Protein AF-A0A0K2VG26-F1 (afdb_monomer_lite)

Sequence (83 aa):
KMGTSTSTVSRALKRAGGKSLMRTVRPLLTERQREGRLERAKKILNDIKSSSGRIITFSDEKTFTVDPIFNKQNDRVVSFGDV

Structure (mmCIF, N/CA/C/O backbone):
data_AF-A0A0K2VG26-F1
#
_entry.id   AF-A0A0K2VG26-F1
#
loop_
_atom_site.group_PDB
_atom_site.id
_atom_site.type_symbol
_atom_site.label_atom_id
_atom_site.label_alt_id
_atom_site.label_comp_id
_atom_site.label_asym_id
_atom_site.label_entity_id
_atom_site.label_seq_id
_atom_site.pdbx_PDB_ins_code
_atom_site.Cartn_x
_atom_site.Cartn_y
_atom_site.Cartn_z
_atom_site.occupancy
_atom_site.B_iso_or_equiv
_atom_site.auth_seq_id
_atom_site.auth_comp_id
_atom_site.auth_asym_id
_atom_site.auth_atom_id
_atom_site.pdbx_PDB_model_num
ATOM 1 N N . LYS A 1 1 ? 22.970 -6.958 -28.953 1.00 53.72 1 LYS A N 1
ATOM 2 C CA . LYS A 1 1 ? 23.425 -7.795 -27.813 1.00 53.72 1 LYS A CA 1
ATOM 3 C C . LYS A 1 1 ? 24.777 -7.259 -27.361 1.00 53.72 1 LYS A C 1
ATOM 5 O O . LYS A 1 1 ? 25.660 -7.179 -28.200 1.00 53.72 1 LYS A O 1
ATOM 10 N N . MET A 1 2 ? 24.927 -6.853 -26.097 1.00 61.75 2 MET A N 1
ATOM 11 C CA . MET A 1 2 ? 26.248 -6.537 -25.531 1.00 61.75 2 MET A CA 1
ATOM 12 C C . MET A 1 2 ? 27.084 -7.825 -25.565 1.00 61.75 2 MET A C 1
ATOM 14 O O . MET A 1 2 ? 26.571 -8.861 -25.147 1.00 61.75 2 MET A O 1
ATOM 18 N N . GLY A 1 3 ? 28.309 -7.797 -26.093 1.00 79.62 3 GLY A N 1
ATOM 19 C CA . GLY A 1 3 ? 29.192 -8.967 -26.267 1.00 79.62 3 GLY A CA 1
ATOM 20 C C . GLY A 1 3 ? 29.741 -9.563 -24.963 1.00 79.62 3 GLY A C 1
ATOM 21 O O . GLY A 1 3 ? 30.879 -10.013 -24.915 1.00 79.62 3 GLY A O 1
ATOM 22 N N . THR A 1 4 ? 28.950 -9.543 -23.893 1.00 81.38 4 THR A N 1
ATOM 23 C CA . THR A 1 4 ? 29.362 -9.837 -22.521 1.00 81.38 4 THR A CA 1
ATOM 24 C C . THR A 1 4 ? 28.396 -10.842 -21.907 1.00 81.38 4 THR A C 1
ATOM 26 O O . THR A 1 4 ? 27.180 -10.725 -22.068 1.00 81.38 4 THR A O 1
ATOM 29 N N . SER A 1 5 ? 28.917 -11.829 -21.171 1.00 87.44 5 SER A N 1
ATOM 30 C CA . SER A 1 5 ? 28.064 -12.833 -20.526 1.00 87.44 5 SER A CA 1
ATOM 31 C C . SER A 1 5 ? 27.144 -12.203 -19.468 1.00 87.44 5 SER A C 1
ATOM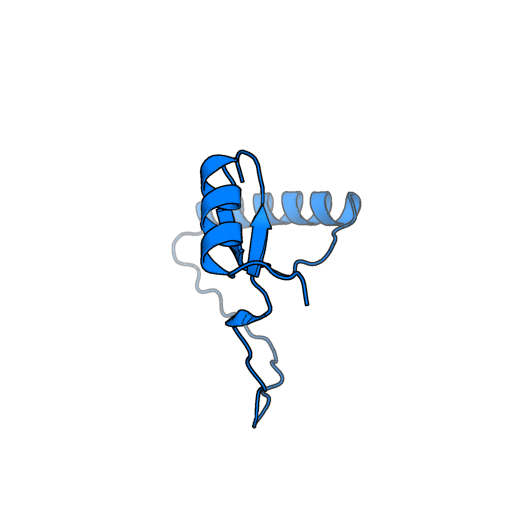 33 O O . SER A 1 5 ? 27.547 -11.303 -18.724 1.00 87.44 5 SER A O 1
ATOM 35 N N . THR A 1 6 ? 25.923 -12.723 -19.337 1.00 84.31 6 THR A N 1
ATOM 36 C CA . THR A 1 6 ? 24.958 -12.310 -18.299 1.00 84.31 6 THR A CA 1
ATOM 37 C C . THR A 1 6 ? 25.532 -12.470 -16.888 1.00 84.31 6 THR A C 1
ATOM 39 O O . THR A 1 6 ? 25.301 -11.632 -16.016 1.00 84.31 6 THR A O 1
ATOM 42 N N . SER A 1 7 ? 26.356 -13.502 -16.676 1.00 88.00 7 SER A N 1
ATOM 43 C CA . SER A 1 7 ? 27.054 -13.754 -15.410 1.00 88.00 7 SER A CA 1
ATOM 44 C C . SER A 1 7 ? 28.069 -12.662 -15.056 1.00 88.00 7 SER A C 1
ATOM 46 O O . SER A 1 7 ? 28.267 -12.354 -13.879 1.00 88.00 7 SER A O 1
ATOM 48 N N . THR A 1 8 ? 28.724 -12.075 -16.062 1.00 90.19 8 THR A N 1
ATOM 49 C CA . THR A 1 8 ? 29.703 -10.999 -15.879 1.00 90.19 8 THR A CA 1
ATOM 50 C C . THR A 1 8 ? 28.982 -9.728 -15.449 1.00 90.19 8 THR A C 1
ATOM 52 O O . THR A 1 8 ? 29.364 -9.113 -14.456 1.00 90.19 8 THR A O 1
ATOM 55 N N . VAL A 1 9 ? 27.875 -9.401 -16.123 1.00 86.88 9 VAL A N 1
ATOM 56 C CA . VAL A 1 9 ? 27.022 -8.256 -15.779 1.00 86.88 9 VAL A CA 1
ATOM 57 C C . VAL A 1 9 ? 26.435 -8.418 -14.372 1.00 86.88 9 VAL A C 1
ATOM 59 O O . VAL A 1 9 ? 26.552 -7.514 -13.553 1.00 86.88 9 VAL A O 1
ATOM 62 N N . SER A 1 10 ? 25.889 -9.591 -14.034 1.00 86.25 10 SER A N 1
ATOM 63 C CA . SER A 1 10 ? 25.326 -9.856 -12.699 1.00 86.25 10 SER A CA 1
ATOM 64 C C . SER A 1 10 ? 26.358 -9.698 -11.574 1.00 86.25 10 SER A C 1
ATOM 66 O O . SER A 1 10 ? 26.062 -9.096 -10.541 1.00 86.25 10 SER A O 1
ATOM 68 N N . ARG A 1 11 ? 27.589 -10.191 -11.773 1.00 89.44 11 ARG A N 1
ATOM 69 C CA . ARG A 1 11 ? 28.680 -10.039 -10.796 1.00 89.44 11 ARG A CA 1
ATOM 70 C C . ARG A 1 11 ? 29.097 -8.583 -10.617 1.00 89.44 11 ARG A C 1
ATOM 72 O O . ARG A 1 11 ? 29.298 -8.164 -9.481 1.00 89.44 11 ARG A O 1
ATOM 79 N N . ALA A 1 12 ? 29.197 -7.821 -11.705 1.00 90.00 12 ALA A N 1
ATOM 80 C CA . ALA A 1 12 ? 29.513 -6.397 -11.640 1.00 90.00 12 ALA A CA 1
ATOM 81 C C . ALA A 1 12 ? 28.430 -5.614 -10.879 1.00 90.00 12 ALA A C 1
ATOM 83 O O . ALA A 1 12 ? 28.754 -4.861 -9.965 1.00 90.00 12 ALA A O 1
ATOM 84 N N . LEU A 1 13 ? 27.149 -5.872 -11.176 1.00 89.06 13 LEU A N 1
ATOM 85 C CA . LEU A 1 13 ? 26.017 -5.239 -10.490 1.00 89.06 13 LEU A CA 1
ATOM 86 C C . LEU A 1 13 ? 26.020 -5.529 -8.986 1.00 89.06 13 LEU A C 1
ATOM 88 O O . LEU A 1 13 ? 25.870 -4.607 -8.192 1.00 89.06 13 LEU A O 1
ATOM 92 N N . LYS A 1 14 ? 26.254 -6.785 -8.584 1.00 88.38 14 LYS A N 1
ATOM 93 C CA . LYS A 1 14 ? 26.352 -7.154 -7.162 1.00 88.38 14 LYS A CA 1
ATOM 94 C C . LYS A 1 14 ? 27.525 -6.471 -6.459 1.00 88.38 14 LYS A C 1
ATOM 96 O O . LYS A 1 14 ? 27.355 -5.997 -5.343 1.00 88.38 14 LYS A O 1
ATOM 101 N N . ARG A 1 15 ? 28.701 -6.401 -7.099 1.00 91.06 15 ARG A N 1
ATOM 102 C CA . ARG A 1 15 ? 29.878 -5.705 -6.540 1.00 91.06 15 ARG A CA 1
ATOM 103 C C . ARG A 1 15 ? 29.625 -4.213 -6.337 1.00 91.06 15 ARG A C 1
ATOM 105 O O . ARG A 1 15 ? 30.104 -3.657 -5.361 1.00 91.06 15 ARG A O 1
ATOM 112 N N . ALA A 1 16 ? 28.847 -3.596 -7.221 1.00 89.12 16 ALA A N 1
ATOM 113 C CA . ALA A 1 16 ? 28.415 -2.207 -7.099 1.00 89.12 16 ALA A CA 1
ATOM 114 C C . ALA A 1 16 ? 27.254 -2.003 -6.095 1.00 89.12 16 ALA A C 1
ATOM 116 O O . ALA A 1 16 ? 26.710 -0.907 -6.014 1.00 89.12 16 ALA A O 1
ATOM 117 N N . GLY A 1 17 ? 26.840 -3.039 -5.351 1.00 89.88 17 GLY A N 1
ATOM 118 C CA . GLY A 1 17 ? 25.755 -2.958 -4.364 1.00 89.88 17 GLY A CA 1
ATOM 119 C C . GLY A 1 17 ? 24.340 -3.064 -4.946 1.00 89.88 17 GLY A C 1
ATOM 120 O O . GLY A 1 17 ? 23.363 -2.831 -4.239 1.00 89.88 17 GLY A O 1
ATOM 121 N N . GLY A 1 18 ? 24.207 -3.423 -6.224 1.00 88.31 18 GLY A N 1
ATOM 122 C CA . GLY A 1 18 ? 22.922 -3.544 -6.905 1.00 88.31 18 GLY A CA 1
ATOM 123 C C . GLY A 1 18 ? 22.111 -4.753 -6.440 1.00 88.31 18 GLY A C 1
ATOM 124 O O . GLY A 1 18 ? 22.606 -5.886 -6.414 1.00 88.31 18 GLY A O 1
ATOM 125 N N . LYS A 1 19 ? 20.830 -4.529 -6.136 1.00 87.06 19 LYS A N 1
ATOM 126 C CA . LYS A 1 19 ? 19.854 -5.569 -5.781 1.00 87.06 19 LYS A CA 1
ATOM 127 C C . LYS A 1 19 ? 18.832 -5.729 -6.899 1.00 87.06 19 LYS A C 1
ATOM 129 O O . LYS A 1 19 ? 18.377 -4.756 -7.486 1.00 87.06 19 LYS A O 1
ATOM 134 N N . SER A 1 20 ? 18.456 -6.972 -7.196 1.00 85.44 20 SER A N 1
ATOM 135 C CA . SER A 1 20 ? 17.376 -7.257 -8.145 1.00 85.44 20 SER A CA 1
ATOM 136 C C . SER A 1 20 ? 16.049 -7.357 -7.401 1.00 85.44 20 SER A C 1
ATOM 138 O O . SER A 1 20 ? 15.802 -8.354 -6.716 1.00 85.44 20 SER A O 1
ATOM 140 N N . LEU A 1 21 ? 15.198 -6.348 -7.558 1.00 85.81 21 LEU A N 1
ATOM 141 C CA . LEU A 1 21 ? 13.897 -6.246 -6.902 1.00 85.81 21 LEU A CA 1
ATOM 142 C C . LEU A 1 21 ? 12.759 -6.479 -7.894 1.00 85.81 21 LEU A C 1
ATOM 144 O O . LEU A 1 21 ? 12.915 -6.280 -9.097 1.00 85.81 21 LEU A O 1
ATOM 148 N N . MET A 1 22 ? 11.607 -6.908 -7.382 1.00 82.69 22 MET A N 1
ATOM 149 C CA . MET A 1 22 ? 10.382 -7.006 -8.171 1.00 82.69 22 MET A CA 1
ATOM 150 C C . MET A 1 22 ? 9.726 -5.629 -8.236 1.00 82.69 22 MET A C 1
ATOM 152 O O . MET A 1 22 ? 9.474 -5.013 -7.196 1.00 82.69 22 MET A O 1
ATOM 156 N N . ARG A 1 23 ? 9.434 -5.141 -9.443 1.00 80.56 23 ARG A N 1
ATOM 157 C CA . ARG A 1 23 ? 8.660 -3.914 -9.588 1.00 80.56 23 ARG A CA 1
ATOM 158 C C . ARG A 1 23 ? 7.234 -4.181 -9.115 1.00 80.56 23 ARG A C 1
ATOM 160 O O . ARG A 1 23 ? 6.629 -5.192 -9.439 1.00 80.56 23 ARG A O 1
ATOM 167 N N . THR A 1 24 ? 6.702 -3.281 -8.297 1.00 81.69 24 THR A N 1
ATOM 168 C CA . THR A 1 24 ? 5.294 -3.319 -7.897 1.00 81.69 24 THR A CA 1
ATOM 169 C C . THR A 1 24 ? 4.633 -2.074 -8.448 1.00 81.69 24 THR A C 1
ATOM 171 O O . THR A 1 24 ? 5.034 -0.961 -8.108 1.00 81.69 24 THR A O 1
ATOM 174 N N . VAL A 1 25 ? 3.627 -2.253 -9.299 1.00 83.56 25 VAL A N 1
ATOM 175 C CA . VAL A 1 25 ? 2.824 -1.132 -9.785 1.00 83.56 25 VAL A CA 1
ATOM 176 C C . VAL A 1 25 ? 1.984 -0.611 -8.623 1.00 83.56 25 VAL A C 1
ATOM 178 O O . VAL A 1 25 ? 1.269 -1.368 -7.967 1.00 83.5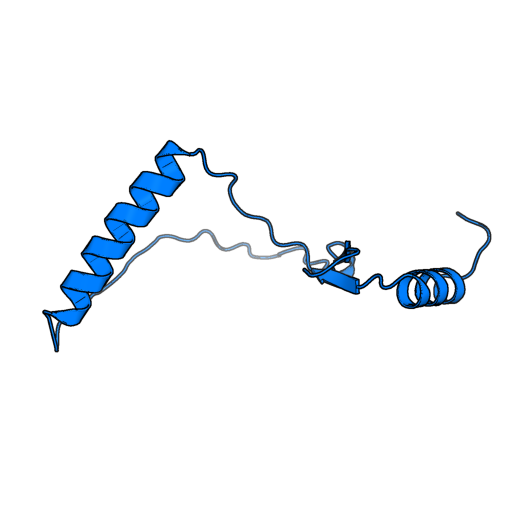6 25 VAL A O 1
ATOM 181 N N . ARG A 1 26 ? 2.091 0.688 -8.345 1.00 85.19 26 ARG A N 1
ATOM 182 C CA . ARG A 1 26 ? 1.285 1.378 -7.337 1.00 85.19 26 ARG A CA 1
ATOM 183 C C . ARG A 1 26 ? 0.643 2.609 -7.971 1.00 85.19 26 ARG A C 1
ATOM 185 O O . ARG A 1 26 ? 1.299 3.259 -8.785 1.00 85.19 26 ARG A O 1
ATOM 192 N N . PRO A 1 27 ? -0.599 2.960 -7.599 1.00 87.38 27 PRO A N 1
ATOM 193 C CA . PRO A 1 27 ? -1.188 4.224 -8.014 1.00 87.38 27 PRO A CA 1
ATOM 194 C C . PRO A 1 27 ? -0.334 5.396 -7.527 1.00 87.38 27 PRO A C 1
ATOM 196 O O . PRO A 1 27 ? 0.016 5.456 -6.343 1.00 87.38 27 PRO A O 1
ATOM 199 N N . LEU A 1 28 ? -0.023 6.331 -8.424 1.00 92.50 28 LEU A N 1
ATOM 200 C CA . LEU A 1 28 ? 0.578 7.600 -8.036 1.00 92.50 28 LEU A CA 1
ATOM 201 C C . LEU A 1 28 ? -0.509 8.454 -7.381 1.00 92.50 28 LEU A C 1
ATOM 203 O O . LEU A 1 28 ? -1.478 8.843 -8.027 1.00 92.50 28 LEU A O 1
ATOM 207 N N . LEU A 1 29 ? -0.369 8.688 -6.080 1.00 93.94 29 LEU A N 1
ATOM 208 C CA . LEU A 1 29 ? -1.331 9.477 -5.319 1.00 93.94 29 LEU A CA 1
ATOM 209 C C . LEU A 1 29 ? -0.954 10.952 -5.370 1.00 93.94 29 LEU A C 1
ATOM 211 O O . LEU A 1 29 ? 0.206 11.298 -5.130 1.00 93.94 29 LEU A O 1
ATOM 215 N N . THR A 1 30 ? -1.947 11.814 -5.578 1.00 96.31 30 THR A N 1
ATOM 216 C CA . THR A 1 30 ? -1.795 13.247 -5.307 1.00 96.31 30 THR A CA 1
ATOM 217 C C . THR A 1 30 ? -1.651 13.486 -3.802 1.00 96.31 30 THR A C 1
ATOM 219 O O . THR A 1 30 ? -2.043 12.648 -2.982 1.00 96.31 30 THR A O 1
ATOM 222 N N . GLU A 1 31 ? -1.105 14.636 -3.409 1.00 96.00 31 GLU A N 1
ATOM 223 C CA . GLU A 1 31 ? -0.941 14.988 -1.990 1.00 96.00 31 GLU A CA 1
ATOM 224 C C . GLU A 1 31 ? -2.282 14.970 -1.250 1.00 96.00 31 GLU A C 1
ATOM 226 O O . GLU A 1 31 ? -2.426 14.264 -0.251 1.00 96.00 31 GLU A O 1
ATOM 231 N N . ARG A 1 32 ? -3.319 15.580 -1.838 1.00 96.44 32 ARG A N 1
ATOM 232 C CA . ARG A 1 32 ? -4.687 15.559 -1.298 1.00 96.44 32 ARG A CA 1
ATOM 233 C C . ARG A 1 32 ? -5.225 14.140 -1.075 1.00 96.44 32 ARG A C 1
ATOM 235 O O . ARG A 1 32 ? -5.886 13.865 -0.077 1.00 96.44 32 ARG A O 1
ATOM 242 N N . GLN A 1 33 ? -4.966 13.212 -2.002 1.00 96.38 33 GLN A N 1
ATOM 243 C CA . GLN A 1 33 ? -5.383 11.810 -1.848 1.00 96.38 33 GLN A CA 1
ATOM 244 C C . GLN A 1 33 ? -4.635 11.115 -0.708 1.00 96.38 33 GLN A C 1
ATOM 246 O O . GLN A 1 33 ? -5.216 10.284 -0.008 1.00 96.38 33 GLN A O 1
ATOM 251 N N . ARG A 1 34 ? -3.352 11.439 -0.523 1.00 96.19 34 ARG A N 1
ATOM 252 C CA . ARG A 1 34 ? -2.530 10.900 0.563 1.00 96.19 34 ARG A CA 1
ATOM 253 C C . ARG A 1 34 ? -3.043 11.370 1.920 1.00 96.19 34 ARG A C 1
ATOM 255 O O . ARG A 1 34 ? -3.221 10.542 2.809 1.00 96.19 34 ARG A O 1
ATOM 262 N N . GLU A 1 35 ? -3.336 12.658 2.051 1.00 97.06 35 GLU A N 1
ATOM 263 C CA . GLU A 1 35 ? -3.876 13.256 3.275 1.00 97.06 35 GLU A CA 1
ATOM 264 C C . GLU A 1 35 ? -5.245 12.679 3.631 1.00 97.06 35 GLU A C 1
ATOM 266 O O . GLU A 1 35 ? -5.427 12.168 4.737 1.00 97.06 35 GLU A O 1
ATOM 271 N N . GLY A 1 36 ? -6.175 12.641 2.671 1.00 97.62 36 GLY A N 1
ATOM 272 C CA . GLY A 1 36 ? -7.505 12.073 2.901 1.00 97.62 36 GLY A CA 1
ATOM 273 C C . GLY A 1 36 ? -7.459 10.587 3.282 1.00 97.62 36 GLY A C 1
ATOM 274 O O . GLY A 1 36 ? -8.228 10.131 4.132 1.00 97.62 36 GLY A O 1
ATOM 275 N N . ARG A 1 37 ? -6.525 9.819 2.700 1.00 96.88 37 ARG A N 1
ATOM 276 C CA . ARG A 1 37 ? -6.273 8.423 3.098 1.00 96.88 37 ARG A CA 1
ATOM 277 C C . ARG A 1 37 ? -5.725 8.324 4.519 1.00 96.88 37 ARG A C 1
ATOM 279 O O . ARG A 1 37 ? -6.192 7.472 5.272 1.00 96.88 37 ARG A O 1
ATOM 286 N N . LEU A 1 38 ? -4.768 9.175 4.887 1.00 97.00 38 LEU A N 1
ATOM 287 C CA . LEU A 1 38 ? -4.159 9.179 6.217 1.00 97.00 38 LEU A CA 1
ATOM 288 C C . LEU A 1 38 ? -5.181 9.530 7.302 1.00 97.00 38 LEU A C 1
ATOM 290 O O . LEU A 1 38 ? -5.254 8.847 8.323 1.00 97.00 38 LEU A O 1
ATOM 294 N N . GLU A 1 39 ? -5.988 10.565 7.078 1.00 97.69 39 GLU A N 1
ATOM 295 C CA . GLU A 1 39 ? -7.033 10.977 8.012 1.00 97.69 39 GLU A CA 1
ATOM 296 C C . GLU A 1 39 ? -8.061 9.857 8.223 1.00 97.69 39 GLU A C 1
ATOM 298 O O . GLU A 1 39 ? -8.367 9.489 9.360 1.00 97.69 39 GLU A O 1
ATOM 303 N N . ARG A 1 40 ? -8.544 9.251 7.131 1.00 96.94 40 ARG A N 1
ATOM 304 C CA . ARG A 1 40 ? -9.491 8.132 7.196 1.00 96.94 40 ARG A CA 1
ATOM 305 C C . ARG A 1 40 ? -8.897 6.926 7.921 1.00 96.94 40 ARG A C 1
ATOM 307 O O . ARG A 1 40 ? -9.572 6.336 8.758 1.00 96.94 40 ARG A O 1
ATOM 314 N N . ALA A 1 41 ? -7.640 6.582 7.637 1.00 96.69 41 ALA A N 1
ATOM 315 C CA . ALA A 1 41 ? -6.957 5.466 8.286 1.00 96.69 41 ALA A CA 1
ATOM 316 C C . ALA A 1 41 ? -6.833 5.673 9.803 1.00 96.69 41 ALA A C 1
ATOM 318 O O . ALA A 1 41 ? -7.089 4.744 10.565 1.00 96.69 41 ALA A O 1
ATOM 319 N N . LYS A 1 42 ? -6.515 6.895 10.255 1.00 96.81 42 LYS A N 1
ATOM 320 C CA . LYS A 1 42 ? -6.482 7.234 11.688 1.00 96.81 42 LYS A CA 1
ATOM 321 C C . LYS A 1 42 ? -7.851 7.055 12.350 1.00 96.81 42 LYS A C 1
ATOM 323 O O . LYS A 1 42 ? -7.924 6.486 13.435 1.00 96.81 42 LYS A O 1
ATOM 328 N N . LYS A 1 43 ? -8.929 7.501 11.693 1.00 95.06 43 LYS A N 1
ATOM 329 C CA . LYS A 1 43 ? -10.304 7.341 12.200 1.00 95.06 43 LYS A CA 1
ATOM 330 C C . LYS A 1 43 ? -10.691 5.868 12.328 1.00 95.06 43 LYS A C 1
ATOM 332 O O . LYS A 1 43 ? -11.132 5.463 13.396 1.00 95.06 43 LYS A O 1
ATOM 337 N N . ILE A 1 44 ? -10.445 5.069 11.286 1.00 92.50 44 ILE A N 1
ATOM 338 C CA . ILE A 1 44 ? -10.705 3.619 11.296 1.00 92.50 44 ILE A CA 1
ATOM 339 C C . ILE A 1 44 ? -9.902 2.932 12.405 1.00 92.50 44 ILE A C 1
ATOM 341 O O . ILE A 1 44 ? -10.441 2.113 13.139 1.00 92.50 44 ILE A O 1
ATOM 345 N N . LEU A 1 45 ? -8.623 3.280 12.569 1.00 92.75 45 LEU A N 1
ATOM 346 C CA . LEU A 1 45 ? -7.787 2.690 13.613 1.00 92.75 45 LEU A CA 1
ATOM 347 C C . LEU A 1 45 ? -8.331 2.976 15.019 1.00 92.75 45 LEU A C 1
ATOM 349 O O . LEU A 1 45 ? -8.315 2.091 15.871 1.00 92.75 45 LEU A O 1
ATOM 353 N N . ASN A 1 46 ? -8.799 4.199 15.267 1.00 92.69 46 ASN A N 1
ATOM 354 C CA . ASN A 1 46 ? -9.394 4.560 16.551 1.00 92.69 46 ASN A CA 1
ATOM 355 C C . ASN A 1 46 ? -10.737 3.851 16.781 1.00 92.69 46 ASN A C 1
ATOM 357 O O . ASN A 1 46 ? -10.965 3.367 17.884 1.00 92.69 46 ASN A O 1
ATOM 361 N N . ASP A 1 47 ? -11.572 3.733 15.747 1.00 89.19 47 ASP A N 1
ATOM 362 C CA . ASP A 1 47 ? -12.854 3.011 15.787 1.00 89.19 47 ASP A CA 1
ATOM 363 C C . ASP A 1 47 ? -12.678 1.510 16.084 1.00 89.19 47 ASP A C 1
ATOM 365 O O . ASP A 1 47 ? -13.389 0.931 16.906 1.00 89.19 47 ASP A O 1
ATOM 369 N N . ILE A 1 48 ? -11.664 0.877 15.487 1.00 89.00 48 ILE A N 1
ATOM 370 C CA . ILE A 1 48 ? -11.329 -0.529 15.762 1.00 89.00 48 ILE A CA 1
ATOM 371 C C . ILE A 1 48 ? -10.856 -0.706 17.210 1.00 89.00 48 ILE A C 1
ATOM 373 O O . ILE A 1 48 ? -11.204 -1.689 17.858 1.00 89.00 48 ILE A O 1
ATOM 377 N N . LYS A 1 49 ? -10.075 0.242 17.744 1.00 87.50 49 LYS A N 1
ATOM 378 C CA . LYS A 1 49 ? -9.599 0.181 19.135 1.00 87.50 49 LYS A CA 1
ATOM 379 C C . LYS A 1 49 ? -10.732 0.306 20.153 1.00 87.50 49 LYS A C 1
ATOM 381 O O . LYS A 1 49 ? -10.635 -0.295 21.219 1.00 87.50 49 LYS A O 1
ATOM 386 N N . SER A 1 50 ? -11.767 1.091 19.857 1.00 85.25 50 SER A N 1
ATOM 387 C CA . SER A 1 50 ? -12.899 1.302 20.765 1.00 85.25 50 SER A CA 1
ATOM 388 C C . SER A 1 50 ? -13.992 0.234 20.647 1.00 85.25 50 SER A C 1
ATOM 390 O O . SER A 1 50 ? -14.762 0.072 21.591 1.00 85.25 50 SER A O 1
ATOM 392 N N . SER A 1 51 ? -14.073 -0.505 19.534 1.00 78.31 51 SER A N 1
ATOM 393 C CA . SER A 1 51 ? -15.133 -1.491 19.276 1.00 78.31 51 SER A CA 1
ATOM 394 C C . SER A 1 51 ? -14.625 -2.942 19.269 1.00 78.31 51 SER A C 1
ATOM 396 O O . SER A 1 51 ? -14.494 -3.593 18.233 1.00 78.31 51 SER A O 1
ATOM 398 N N . SER A 1 52 ? -14.376 -3.498 20.459 1.00 77.88 52 SER A N 1
ATOM 399 C CA . SER A 1 52 ? -14.119 -4.940 20.590 1.00 77.88 52 SER A CA 1
ATOM 400 C C . SER A 1 52 ? -15.377 -5.746 20.227 1.00 77.88 52 SER A C 1
ATOM 402 O O . SER A 1 52 ? -16.458 -5.472 20.745 1.00 77.88 52 SER A O 1
ATOM 404 N N . GLY A 1 53 ? -15.247 -6.736 19.335 1.00 79.62 53 GLY A N 1
ATOM 405 C CA . GLY A 1 53 ? -16.323 -7.677 18.980 1.00 79.62 53 GLY A CA 1
ATOM 406 C C . GLY A 1 53 ? -17.199 -7.301 17.776 1.00 79.62 53 GLY A C 1
ATOM 407 O O . GLY A 1 53 ? -18.161 -8.009 17.483 1.00 79.62 53 GLY A O 1
ATOM 408 N N . ARG A 1 54 ? -16.886 -6.222 17.045 1.00 85.69 54 ARG A N 1
ATOM 409 C CA . ARG A 1 54 ? -17.626 -5.837 15.832 1.00 85.69 54 ARG A CA 1
ATOM 410 C C . ARG A 1 54 ? -17.278 -6.748 14.646 1.00 85.69 54 ARG A C 1
ATOM 412 O O . ARG A 1 54 ? -16.116 -6.865 14.269 1.00 85.69 54 ARG A O 1
ATOM 419 N N . ILE A 1 55 ? -18.294 -7.325 14.001 1.00 86.50 55 ILE A N 1
ATOM 420 C CA . ILE A 1 55 ? -18.143 -8.049 12.728 1.00 86.50 55 ILE A CA 1
ATOM 421 C C . ILE A 1 55 ? -18.264 -7.044 11.578 1.00 86.50 55 ILE A C 1
ATOM 423 O O . ILE A 1 55 ? -19.240 -6.297 11.501 1.00 86.50 55 ILE A O 1
ATOM 427 N N . ILE A 1 56 ? -17.273 -7.014 10.685 1.00 87.94 56 ILE A N 1
ATOM 428 C CA . ILE A 1 56 ? -17.288 -6.177 9.481 1.00 87.94 56 ILE A CA 1
ATOM 429 C C . ILE A 1 56 ? -17.246 -7.091 8.258 1.00 87.94 56 ILE A C 1
ATOM 431 O O . ILE A 1 56 ? -16.272 -7.814 8.056 1.00 87.94 56 ILE A O 1
ATOM 435 N N . THR A 1 57 ? -18.292 -7.032 7.437 1.00 91.81 57 THR A N 1
ATOM 436 C CA . THR A 1 57 ? -18.354 -7.750 6.160 1.00 91.81 57 THR A CA 1
ATOM 437 C C . THR A 1 57 ? -17.960 -6.798 5.040 1.00 91.81 57 THR A C 1
ATOM 439 O O . THR A 1 57 ? -18.593 -5.760 4.855 1.00 91.81 57 THR A O 1
ATOM 442 N N . PHE A 1 58 ? -16.915 -7.149 4.294 1.00 92.50 58 PHE A N 1
ATOM 443 C CA . PHE A 1 58 ? -16.485 -6.412 3.108 1.00 92.50 58 PHE A CA 1
ATOM 444 C C . PHE A 1 58 ? -16.908 -7.169 1.848 1.00 92.50 58 PHE A C 1
ATOM 446 O O . PHE A 1 58 ? -16.785 -8.391 1.791 1.00 92.50 58 PHE A O 1
ATOM 453 N N . SER A 1 59 ? -17.369 -6.439 0.836 1.00 96.06 59 SER A N 1
ATOM 454 C CA . SER A 1 59 ? -17.694 -6.966 -0.491 1.00 96.06 59 SER A CA 1
ATOM 455 C C . SER A 1 59 ? -17.045 -6.093 -1.557 1.00 96.06 59 SER A C 1
ATOM 457 O O . SER A 1 59 ? -17.020 -4.871 -1.413 1.00 96.06 59 SER A O 1
ATOM 459 N N . ASP A 1 60 ? -16.548 -6.714 -2.619 1.00 95.06 60 ASP A N 1
ATOM 460 C CA . ASP A 1 60 ? -16.006 -6.034 -3.793 1.00 95.06 60 ASP A CA 1
ATOM 461 C C . ASP A 1 60 ? -16.187 -6.930 -5.022 1.00 95.06 60 ASP A C 1
ATOM 463 O O . ASP A 1 60 ? -16.248 -8.158 -4.901 1.00 95.06 60 ASP A O 1
ATOM 467 N N . GLU A 1 61 ? -16.263 -6.319 -6.197 1.00 93.81 61 GLU A N 1
ATOM 468 C CA . GLU A 1 61 ? -16.349 -7.029 -7.469 1.00 93.81 61 GLU A CA 1
ATOM 469 C C . GLU A 1 61 ? -14.958 -7.166 -8.086 1.00 93.81 61 GLU A C 1
ATOM 471 O O . GLU A 1 61 ? -14.128 -6.258 -8.033 1.00 93.81 61 GLU A O 1
ATOM 476 N N . LYS A 1 62 ? -14.679 -8.315 -8.705 1.00 88.50 62 LYS A N 1
ATOM 477 C CA . LYS A 1 62 ? -13.395 -8.552 -9.362 1.00 88.50 62 LYS A CA 1
ATOM 478 C C . LYS A 1 62 ? -13.577 -9.231 -10.706 1.00 88.50 62 LYS A C 1
ATOM 480 O O . LYS A 1 62 ? -14.139 -10.318 -10.791 1.00 88.50 62 LYS A O 1
ATOM 485 N N . THR A 1 63 ? -13.006 -8.633 -11.745 1.00 88.19 63 THR A N 1
ATOM 486 C CA . THR A 1 63 ? -12.848 -9.284 -13.047 1.00 88.19 63 THR A CA 1
ATOM 487 C C . THR A 1 63 ? -11.798 -10.395 -12.940 1.00 88.19 63 THR A C 1
ATOM 489 O O . THR A 1 63 ? -10.680 -10.148 -12.479 1.00 88.19 63 THR A O 1
ATOM 492 N N . PHE A 1 64 ? -12.131 -11.615 -13.363 1.00 82.69 64 PHE A N 1
ATOM 493 C CA . PHE A 1 64 ? -11.174 -12.717 -13.498 1.00 82.69 64 PHE A CA 1
ATOM 494 C C . PHE A 1 64 ? -10.818 -12.936 -14.972 1.00 82.69 64 PHE A C 1
ATOM 496 O O . PHE A 1 64 ? -11.664 -12.805 -15.854 1.00 82.69 64 PHE A O 1
ATOM 503 N N . THR A 1 65 ? -9.554 -13.262 -15.238 1.00 83.94 65 THR A N 1
ATOM 504 C CA . THR A 1 65 ? -9.051 -13.554 -16.587 1.00 83.94 65 THR A CA 1
ATOM 505 C C . THR A 1 65 ? -8.809 -15.054 -16.700 1.00 83.94 65 THR A C 1
ATOM 507 O O . THR A 1 65 ? -8.122 -15.613 -15.848 1.00 83.94 65 THR A O 1
ATOM 510 N N . VAL A 1 66 ? -9.363 -15.691 -17.735 1.00 83.12 66 VAL A N 1
ATOM 511 C CA . VAL A 1 66 ? -9.283 -17.151 -17.936 1.00 83.12 66 VAL A CA 1
ATOM 512 C C . VAL A 1 66 ? -7.856 -17.603 -18.283 1.00 83.12 66 VAL A C 1
ATOM 514 O O . VAL A 1 66 ? -7.413 -18.608 -17.744 1.00 83.12 66 VAL A O 1
ATOM 517 N N . ASP A 1 67 ? -7.096 -16.803 -19.044 1.00 80.88 67 ASP A N 1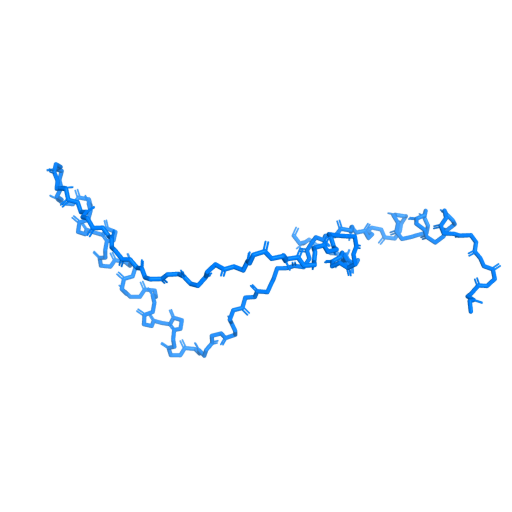
ATOM 518 C CA . ASP A 1 67 ? -5.712 -17.116 -19.442 1.00 80.88 67 ASP A CA 1
ATOM 519 C C . ASP A 1 67 ? -4.747 -15.934 -19.209 1.00 80.88 67 ASP A C 1
ATOM 521 O O . ASP A 1 67 ? -4.491 -15.127 -20.110 1.00 80.88 67 ASP A O 1
ATOM 525 N N . PRO A 1 68 ? -4.191 -15.766 -17.997 1.00 72.88 68 PRO A N 1
ATOM 526 C CA . PRO A 1 68 ? -3.223 -14.709 -17.734 1.00 72.88 68 PRO A CA 1
ATOM 527 C C . PRO A 1 68 ? -1.837 -15.060 -18.306 1.00 72.88 68 PRO A C 1
ATOM 529 O O . PRO A 1 68 ? -1.173 -15.987 -17.840 1.00 72.88 68 PRO A O 1
ATOM 532 N N . ILE A 1 69 ? -1.333 -14.269 -19.262 1.00 67.88 69 ILE A N 1
ATOM 533 C CA . ILE A 1 69 ? 0.067 -14.362 -19.713 1.00 67.88 69 ILE A CA 1
ATOM 534 C C . ILE A 1 69 ? 0.967 -13.798 -18.610 1.00 67.88 69 ILE A C 1
ATOM 536 O O . ILE A 1 69 ? 1.178 -12.590 -18.497 1.00 67.88 69 ILE A O 1
ATOM 540 N N . PHE A 1 70 ? 1.493 -14.675 -17.762 1.00 64.12 70 PHE A N 1
ATOM 541 C CA . PHE A 1 70 ? 2.258 -14.271 -16.591 1.00 64.12 70 PHE A CA 1
ATOM 542 C C . PHE A 1 70 ? 3.760 -14.495 -16.784 1.00 64.12 70 PHE A C 1
ATOM 544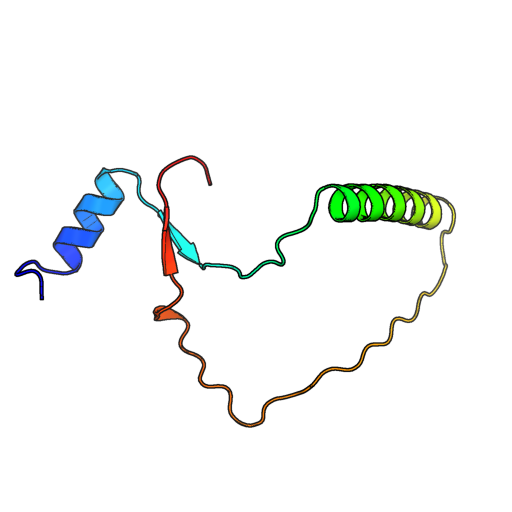 O O . PHE A 1 70 ? 4.265 -15.601 -16.608 1.00 64.12 70 PHE A O 1
ATOM 551 N N . ASN A 1 71 ? 4.504 -13.430 -17.100 1.00 65.50 71 ASN A N 1
ATOM 552 C CA . ASN A 1 71 ? 5.966 -13.484 -17.173 1.00 65.50 71 ASN A CA 1
ATOM 553 C C . ASN A 1 71 ? 6.632 -12.779 -15.976 1.00 65.50 71 ASN A C 1
ATOM 555 O O . ASN A 1 71 ? 7.068 -11.632 -16.061 1.00 65.50 71 ASN A O 1
ATOM 559 N N . LYS A 1 72 ? 6.755 -13.512 -14.861 1.00 60.25 72 LYS A N 1
ATOM 560 C CA . LYS A 1 72 ? 7.430 -13.089 -13.613 1.00 60.25 72 LYS A CA 1
ATOM 561 C C . LYS A 1 72 ? 8.881 -12.629 -13.791 1.00 60.25 72 LYS A C 1
ATOM 563 O O . LYS A 1 72 ? 9.392 -11.900 -12.944 1.00 60.25 72 LYS A O 1
ATOM 568 N N . GLN A 1 73 ? 9.576 -13.096 -14.828 1.00 61.91 73 GLN A N 1
ATOM 569 C CA . GLN A 1 73 ? 11.009 -12.841 -14.990 1.00 61.91 73 GLN A CA 1
ATOM 570 C C . GLN A 1 73 ? 11.295 -11.459 -15.590 1.00 61.91 73 GLN A C 1
ATOM 572 O O . GLN A 1 73 ? 12.341 -10.883 -15.296 1.00 61.91 73 GLN A O 1
ATOM 577 N N . ASN A 1 74 ? 10.354 -10.899 -16.355 1.00 63.88 74 ASN A N 1
ATOM 578 C CA . ASN A 1 74 ? 10.539 -9.622 -17.047 1.00 63.88 74 ASN A CA 1
ATOM 579 C C . ASN A 1 74 ? 10.302 -8.378 -16.175 1.00 63.88 74 ASN A C 1
ATOM 581 O O . ASN A 1 74 ? 10.657 -7.283 -16.595 1.00 63.88 74 ASN A O 1
ATOM 585 N N . ASP A 1 75 ? 9.728 -8.515 -14.977 1.00 70.94 75 ASP A N 1
ATOM 586 C CA . ASP A 1 75 ? 9.358 -7.362 -14.134 1.00 70.94 75 ASP A CA 1
ATOM 587 C C . ASP A 1 75 ? 10.362 -7.096 -12.993 1.00 70.94 75 ASP A C 1
ATOM 589 O O . ASP A 1 75 ? 10.070 -6.396 -12.020 1.00 70.94 75 ASP A O 1
ATOM 593 N N . ARG A 1 76 ? 11.571 -7.670 -13.092 1.00 79.38 76 ARG A N 1
ATOM 594 C CA . ARG A 1 76 ? 12.663 -7.411 -12.144 1.00 79.38 76 ARG A CA 1
ATOM 595 C C . ARG A 1 76 ? 13.504 -6.225 -12.598 1.00 79.38 76 ARG A C 1
ATOM 597 O O . ARG A 1 76 ? 13.965 -6.175 -13.734 1.00 79.38 76 ARG A O 1
ATOM 604 N N . VAL A 1 77 ? 13.775 -5.313 -11.672 1.00 83.25 77 VAL A N 1
ATOM 605 C CA . VAL A 1 77 ? 14.616 -4.128 -11.879 1.00 83.25 77 VAL A CA 1
ATOM 606 C C . VAL A 1 77 ? 15.836 -4.184 -10.966 1.00 83.25 77 VAL A C 1
ATOM 608 O O . VAL A 1 77 ? 15.796 -4.808 -9.904 1.00 83.25 77 VAL A O 1
ATOM 611 N N . VAL A 1 78 ? 16.939 -3.562 -11.382 1.00 87.25 78 VAL A N 1
ATOM 612 C CA . VAL A 1 78 ? 18.118 -3.395 -10.523 1.00 87.25 78 VAL A CA 1
ATOM 613 C C . 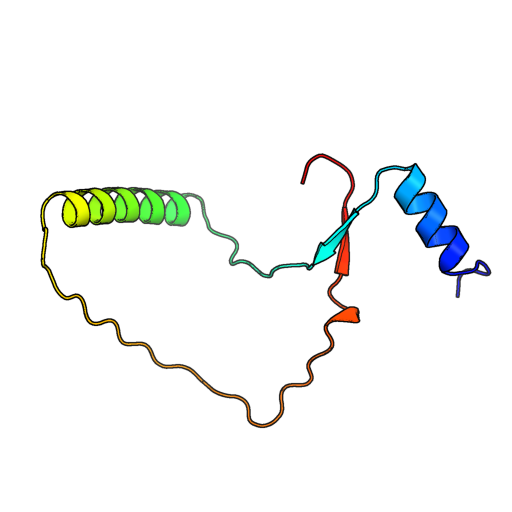VAL A 1 78 ? 18.002 -2.056 -9.810 1.00 87.25 78 VAL A C 1
ATOM 615 O O . VAL A 1 78 ? 17.861 -1.029 -10.467 1.00 87.25 78 VAL A O 1
ATOM 618 N N . SER A 1 79 ? 18.066 -2.069 -8.483 1.00 86.94 79 SER A N 1
ATOM 619 C CA . SER A 1 79 ? 18.112 -0.868 -7.654 1.00 86.94 79 SER A CA 1
ATOM 620 C C . SER A 1 79 ? 19.451 -0.771 -6.929 1.00 86.94 79 SER A C 1
ATOM 622 O O . SER A 1 79 ? 20.047 -1.786 -6.560 1.00 86.94 79 SER A O 1
ATOM 624 N N . PHE A 1 80 ? 19.902 0.457 -6.702 1.00 85.88 80 PHE A N 1
ATOM 625 C CA . PHE A 1 80 ? 21.094 0.778 -5.923 1.00 85.88 80 PHE A CA 1
ATOM 626 C C . PHE A 1 80 ? 20.676 1.701 -4.771 1.00 85.88 80 PHE A C 1
ATOM 628 O O . PHE A 1 80 ? 19.867 2.600 -4.991 1.00 85.88 80 PHE A O 1
ATOM 635 N N . GLY A 1 81 ? 21.198 1.464 -3.564 1.00 76.56 81 GLY A N 1
ATOM 636 C CA . GLY A 1 81 ? 20.830 2.190 -2.339 1.00 76.56 81 GLY A CA 1
ATOM 637 C C . GLY A 1 81 ? 19.994 1.370 -1.348 1.00 76.56 81 GLY A C 1
ATOM 638 O O . GLY A 1 81 ? 19.656 0.209 -1.610 1.00 76.56 81 GLY A O 1
ATOM 639 N N . ASP A 1 82 ? 19.682 1.980 -0.203 1.00 60.12 82 ASP A N 1
ATOM 640 C CA . ASP A 1 82 ? 18.819 1.408 0.835 1.00 60.12 82 ASP A CA 1
ATOM 641 C C . ASP A 1 82 ? 17.357 1.481 0.383 1.00 60.12 82 ASP A C 1
ATOM 643 O O . ASP A 1 82 ? 16.633 2.434 0.667 1.00 60.12 82 ASP A O 1
ATOM 647 N N . VAL A 1 83 ? 16.960 0.485 -0.411 1.00 53.41 83 VAL A N 1
ATOM 648 C CA . VAL A 1 83 ? 15.552 0.197 -0.717 1.00 53.41 83 VAL A CA 1
ATOM 649 C C . VAL A 1 83 ? 14.945 -0.655 0.383 1.00 53.41 83 VAL A C 1
ATOM 651 O O . VAL A 1 83 ? 15.601 -1.661 0.749 1.00 53.41 83 VAL A O 1
#

Foldseek 3Di:
DPPDDPVVVVVVCVVQQKDWDFDDDDDDDDPVRVVVVVVVVVVVVVVPVVDPPDDDDDDDD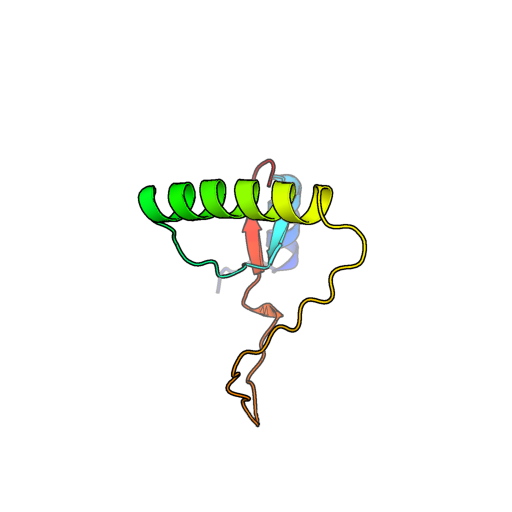DDDDPDDPDDRPVRIDIDHDDD

pLDDT: mean 85.0, std 10.67, range [53.41, 97.69]

Secondary structure (DSSP, 8-state):
--SS-HHHHHHHHHHTT-EEEE--------HHHHHHHHHHHHHHHHHHHH-TT------------SS----TTTTEEEE-S--

Radius of gyration: 21.64 Å; chains: 1; bounding box: 48×33×49 Å

Organism: Lepeophtheirus salmonis (NCBI:txid72036)